Protein 1FIT (pdb70)

Foldseek 3Di:
DADFFPDDDDVLQWQDDDPFKTKGQDQQAPAVLWIKIFTSDFAQFPVPDDPVNVVVSVVVVVLSLVLSLVVVVAPDKDKDAGDVVSPDDRRGDMITIGRHHPPDVSGDDPVVSVVSVVSNVSVD

Sequence (124 aa):
SFRFGQHLIKPSVVFLKTELSFALVNRKPVVPGHVLVCPLRPVERFHDLRPDEVADLFQTTQRVGTVVEKHFHGTSLTFSQDGPEAGQTVKHVHVHVLPRKAGDASWRSEEEAAEAAALRVYFQ

Solvent-accessible surface area: 6907 Å² total

Nearest PDB structures (foldseek):
  1fit-assembly1_A  TM=1.008E+00  e=1.910E-25  Homo sapiens
  2fhi-assembly1_A-2  TM=9.904E-01  e=5.284E-23  Homo sapiens
  3fit-assembly1_A-2  TM=9.903E-01  e=5.284E-23  Homo sapiens
  7p8p-assembly2_B  TM=9.846E-01  e=5.284E-23  Homo sapiens
  6fit-assembly1_A-2  TM=9.838E-01  e=6.022E-23  Homo sapiens

Radius of gyration: 13.73 Å; Cα contacts (8 Å, |Δi|>4): 231; chains: 1; bounding box: 34×36×33 Å

Organism: Homo sapiens (NCBI:txid9606)

InterPro domains:
  IPR011146 HIT-like domain [PF01230] (11-104)
  IPR011146 HIT-like domain [PS51084] (2-109)
  IPR019808 Histidine triad, conserved site [PS00892] (83-101)
  IPR036265 HIT-like superfamily [G3DSA:3.30.428.10] (1-147)
  IPR036265 HIT-like superfamily [SSF54197] (3-146)
  IPR039383 FHIT family [cd01275] (5-124)
  IPR052677 Dinucleoside polyphosphate hydrolase [PTHR46981] (1-147)

CATH classification: 3.30.428.10

Secondary structure (DSSP, 8-state):
-EEETTEEE-GGGEEEE-SSEEEEE-SS-SSTT-EEEEESS--SSGGGS-HHHHHHHHHHHHHHHHHHHHHTT-SEEEE---SGGGT--SSS--EEEEEE-TT------S---HHHHHHHHTT-

B-factor: mean 27.48, std 10.24, range [10.2, 67.41]

Structure (mmCIF, N/CA/C/O backbone):
data_1FIT
#
_entry.id   1FIT
#
_cell.length_a   50.600
_cell.length_b   50.600
_cell.length_c   268.000
_cell.angle_alpha   90.00
_cell.angle_beta   90.00
_cell.angle_gamma   120.00
#
_symmetry.space_group_name_H-M   'P 61 2 2'
#
loop_
_entity.id
_entity.type
_entity.pdbx_description
1 polymer 'FRAGILE HISTIDINE PROTEIN'
2 non-polymer beta-D-fructofuranose
3 non-polymer 'SULFATE ION'
4 water water
#
loop_
_atom_site.group_PDB
_atom_site.id
_atom_site.type_symbol
_atom_site.label_atom_id
_atom_site.label_alt_id
_atom_site.label_comp_id
_atom_site.label_asym_id
_atom_site.label_entity_id
_atom_site.label_seq_id
_atom_site.pdbx_PDB_ins_code
_atom_site.Cartn_x
_atom_site.Cartn_y
_atom_site.Cartn_z
_atom_site.occupancy
_atom_site.B_iso_or_equiv
_atom_site.auth_seq_id
_atom_site.auth_comp_id
_atom_site.auth_asym_id
_atom_site.auth_atom_id
_atom_site.pdbx_PDB_model_num
ATOM 1 N N . SER A 1 2 ? 13.937 35.388 28.715 1.00 47.33 2 SER A N 1
ATOM 2 C CA . SER A 1 2 ? 15.009 36.013 27.886 1.00 46.75 2 SER A CA 1
ATOM 3 C C . SER A 1 2 ? 15.846 34.951 27.161 1.00 44.90 2 SER A C 1
ATOM 4 O O . SER A 1 2 ? 17.025 35.188 26.800 1.00 45.78 2 SER A O 1
ATOM 7 N N . PHE A 1 3 ? 15.223 33.785 26.967 1.00 41.90 3 PHE A N 1
ATOM 8 C CA . PHE A 1 3 ? 15.843 32.653 26.292 1.00 38.13 3 PHE A CA 1
ATOM 9 C C . PHE A 1 3 ? 14.836 32.282 25.214 1.00 36.78 3 PHE A C 1
ATOM 10 O O . PHE A 1 3 ? 13.643 32.253 25.486 1.00 36.57 3 PHE A O 1
ATOM 18 N N . ARG A 1 4 ? 15.279 32.072 23.983 1.00 35.76 4 ARG A N 1
ATOM 19 C CA . ARG A 1 4 ? 14.329 31.698 22.936 1.00 34.58 4 ARG A CA 1
ATOM 20 C C . ARG A 1 4 ? 14.195 30.201 22.916 1.00 33.16 4 ARG A C 1
ATOM 21 O O . ARG A 1 4 ? 15.178 29.493 23.094 1.00 33.65 4 ARG A O 1
ATOM 29 N N . PHE A 1 5 ? 13.022 29.727 22.546 1.00 31.63 5 PHE A N 1
ATOM 30 C CA . PHE A 1 5 ? 12.785 28.317 22.408 1.00 30.73 5 PHE A CA 1
ATOM 31 C C . PHE A 1 5 ? 11.752 28.275 21.313 1.00 30.07 5 PHE A C 1
ATOM 32 O O . PHE A 1 5 ? 10.555 28.228 21.558 1.00 29.29 5 PHE A O 1
ATOM 40 N N . GLY A 1 6 ? 12.244 28.284 20.081 1.00 30.64 6 GLY A N 1
ATOM 41 C CA . GLY A 1 6 ? 11.356 28.322 18.939 1.00 31.29 6 GLY A CA 1
ATOM 42 C C . GLY A 1 6 ? 10.817 29.753 18.897 1.00 31.78 6 GLY A C 1
ATOM 43 O O . GLY A 1 6 ? 11.592 30.728 18.972 1.00 31.10 6 GLY A O 1
ATOM 44 N N . GLN A 1 7 ? 9.497 29.897 18.849 1.00 32.26 7 GLN A N 1
ATOM 45 C CA . GLN A 1 7 ? 8.944 31.254 18.841 1.00 33.94 7 GLN A CA 1
ATOM 46 C C . GLN A 1 7 ? 8.445 31.745 20.212 1.00 34.23 7 GLN A C 1
ATOM 47 O O . GLN A 1 7 ? 7.586 32.636 20.276 1.00 34.84 7 GLN A O 1
ATOM 53 N N . HIS A 1 8 ? 8.870 31.100 21.298 1.00 33.85 8 HIS A N 1
ATOM 54 C CA . HIS A 1 8 ? 8.472 31.600 22.604 1.00 34.07 8 HIS A CA 1
ATOM 55 C C . HIS A 1 8 ? 9.631 31.994 23.445 1.00 32.38 8 HIS A C 1
ATOM 56 O O . HIS A 1 8 ? 10.748 31.569 23.205 1.00 31.94 8 HIS A O 1
ATOM 63 N N . LEU A 1 9 ? 9.370 32.945 24.325 1.00 30.80 9 LEU A N 1
ATOM 64 C CA . LEU A 1 9 ? 10.355 33.413 25.251 1.00 29.79 9 LEU A CA 1
ATOM 65 C C . LEU A 1 9 ? 10.139 32.595 26.510 1.00 27.87 9 LEU A C 1
ATOM 66 O O . LEU A 1 9 ? 9.016 32.259 26.857 1.00 26.66 9 LEU A O 1
ATOM 71 N N . ILE A 1 10 ? 11.243 32.167 27.096 1.00 27.32 10 ILE A N 1
ATOM 72 C CA . ILE A 1 10 ? 11.235 31.359 28.307 1.00 25.94 10 ILE A CA 1
ATOM 73 C C . ILE A 1 10 ? 11.713 32.273 29.435 1.00 25.33 10 ILE A C 1
ATOM 74 O O . ILE A 1 10 ? 12.743 32.958 29.317 1.00 24.87 10 ILE A O 1
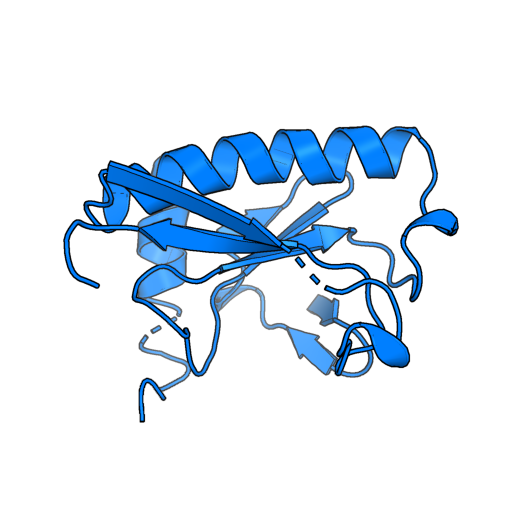ATOM 79 N N . LYS A 1 11 ? 10.941 32.336 30.512 1.00 25.11 11 LYS A N 1
ATOM 80 C CA . LYS A 1 11 ? 11.346 33.179 31.619 1.00 24.85 11 LYS A CA 1
ATOM 81 C C . LYS A 1 11 ? 12.489 32.497 32.332 1.00 23.83 11 LYS A C 1
ATOM 82 O O . LYS A 1 11 ? 12.490 31.276 32.493 1.00 23.46 11 LYS A O 1
ATOM 88 N N . PRO A 1 12 ? 13.477 33.283 32.761 1.00 23.34 12 PRO A N 1
ATOM 89 C CA . PRO A 1 12 ? 14.693 32.878 33.473 1.00 23.34 12 PRO A CA 1
ATOM 90 C C . PRO A 1 12 ? 14.358 32.039 34.679 1.00 23.24 12 PRO A C 1
ATOM 91 O O . PRO A 1 12 ? 15.109 31.148 35.046 1.00 22.97 12 PRO A O 1
ATOM 95 N N . SER A 1 13 ? 13.177 32.292 35.242 1.00 23.53 13 SER A N 1
ATOM 96 C CA . SER A 1 13 ? 12.712 31.594 36.445 1.00 23.55 13 SER A CA 1
ATOM 97 C C . SER A 1 13 ? 12.585 30.079 36.242 1.00 22.67 13 SER A C 1
ATOM 98 O O . SER A 1 13 ? 12.611 29.301 37.205 1.00 22.54 13 SER A O 1
ATOM 101 N N . VAL A 1 14 ? 12.382 29.674 34.995 1.00 21.81 14 VAL A N 1
ATOM 102 C CA . VAL A 1 14 ? 12.246 28.271 34.725 1.00 21.69 14 VAL A CA 1
ATOM 103 C C . VAL A 1 14 ? 13.523 27.655 34.087 1.00 21.19 14 VAL A C 1
ATOM 104 O O . VAL A 1 14 ? 13.572 26.448 33.814 1.00 20.46 14 VAL A O 1
ATOM 108 N N . VAL A 1 15 ? 14.565 28.477 33.928 1.00 20.90 15 VAL A N 1
ATOM 109 C CA . VAL A 1 15 ? 15.852 28.043 33.399 1.00 20.73 15 VAL A CA 1
ATOM 110 C C . VAL A 1 15 ? 16.751 27.819 34.614 1.00 21.37 15 VAL A C 1
ATOM 111 O O . VAL A 1 15 ? 16.937 28.739 35.429 1.00 22.00 15 VAL A O 1
ATOM 115 N N . PHE A 1 16 ? 17.314 26.611 34.742 1.00 20.49 16 PHE A N 1
ATOM 116 C CA . PHE A 1 16 ? 18.184 26.274 35.881 1.00 18.91 16 PHE A CA 1
ATOM 117 C C . PHE A 1 16 ? 19.681 26.158 35.582 1.00 18.45 16 PHE A C 1
ATOM 118 O O . PHE A 1 16 ? 20.456 25.925 36.504 1.00 17.43 16 PHE A O 1
ATOM 126 N N . LEU A 1 17 ? 20.071 26.254 34.294 1.00 18.30 17 LEU A N 1
ATOM 127 C CA . LEU A 1 17 ? 21.479 26.177 33.848 1.00 17.72 17 LEU A CA 1
ATOM 128 C C . LEU A 1 17 ? 21.630 26.917 32.548 1.00 18.46 17 LEU A C 1
ATOM 129 O O . LEU A 1 17 ? 20.811 26.774 31.642 1.00 17.85 17 LEU A O 1
ATOM 134 N N . LYS A 1 18 ? 22.688 27.702 32.467 1.00 19.81 18 LYS A N 1
ATOM 135 C CA . LYS A 1 18 ? 23.018 28.449 31.267 1.00 22.51 18 LYS A CA 1
ATOM 136 C C . LYS A 1 18 ? 24.529 28.373 31.087 1.00 22.36 18 LYS A C 1
ATOM 137 O O . LYS A 1 18 ? 25.265 28.629 32.028 1.00 23.08 18 LYS A O 1
ATOM 143 N N . THR A 1 19 ? 25.000 28.009 29.901 1.00 22.08 19 THR A N 1
ATOM 144 C CA . THR A 1 19 ? 26.427 27.927 29.665 1.00 22.57 19 THR A CA 1
ATOM 145 C C . THR A 1 19 ? 26.734 28.971 28.598 1.00 24.54 19 THR A C 1
ATOM 146 O O . THR A 1 19 ? 25.866 29.769 28.247 1.00 23.94 19 THR A O 1
ATOM 150 N N . GLU A 1 20 ? 27.944 28.942 28.040 1.00 26.58 20 GLU A N 1
ATOM 151 C CA . GLU A 1 20 ? 28.286 29.911 27.006 1.00 28.08 20 GLU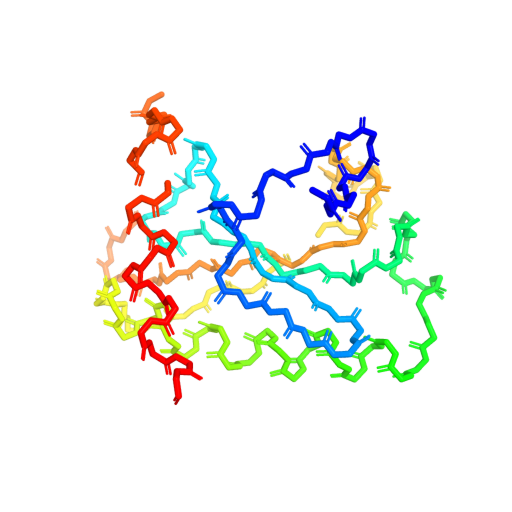 A CA 1
ATOM 152 C C . GLU A 1 20 ? 27.511 29.668 25.734 1.00 26.52 20 GLU A C 1
ATOM 153 O O . GLU A 1 20 ? 27.260 30.613 24.987 1.00 26.34 20 GLU A O 1
ATOM 159 N N . LEU A 1 21 ? 27.028 28.431 25.546 1.00 25.84 21 LEU A N 1
ATOM 160 C CA . LEU A 1 21 ? 26.304 28.081 24.319 1.00 24.35 21 LEU A CA 1
ATOM 161 C C . LEU A 1 21 ? 24.990 27.375 24.477 1.00 23.61 21 LEU A C 1
ATOM 162 O O . LEU A 1 21 ? 24.239 27.277 23.494 1.00 23.59 21 LEU A O 1
ATOM 167 N N . SER A 1 22 ? 24.669 26.927 25.698 1.00 22.51 22 SER A N 1
ATOM 168 C CA . SER A 1 22 ? 23.420 26.188 25.930 1.00 21.48 22 SER A CA 1
ATOM 169 C C . SER A 1 22 ? 22.709 26.622 27.209 1.00 20.26 22 SER A C 1
ATOM 170 O O . SER A 1 22 ? 23.250 27.402 27.982 1.00 20.25 22 SER A O 1
ATOM 173 N N . PHE A 1 23 ? 21.495 26.107 27.397 1.00 19.95 23 PHE A N 1
ATOM 174 C CA . PHE A 1 23 ? 20.694 26.349 28.597 1.00 19.23 23 PHE A CA 1
ATOM 175 C C . PHE A 1 23 ? 19.761 25.169 28.776 1.00 18.69 23 PHE A C 1
ATOM 176 O O . PHE A 1 23 ? 19.455 24.454 27.815 1.00 17.18 23 PHE A O 1
ATOM 184 N N . ALA A 1 24 ? 19.344 24.962 30.027 1.00 18.81 24 ALA A N 1
ATOM 185 C CA . ALA A 1 24 ? 18.433 23.880 30.419 1.00 17.71 24 ALA A CA 1
ATOM 186 C C . ALA A 1 24 ? 17.222 24.481 31.146 1.00 17.72 24 ALA A C 1
ATOM 187 O O . ALA A 1 24 ? 17.356 25.433 31.935 1.00 17.38 24 ALA A O 1
ATOM 189 N N . LEU A 1 25 ? 16.053 23.901 30.913 1.00 17.39 25 LEU A N 1
ATOM 190 C CA . LEU A 1 25 ? 14.797 24.384 31.506 1.00 17.79 25 LEU A CA 1
ATOM 191 C C . LEU A 1 25 ? 13.908 23.283 31.928 1.00 16.99 25 LEU A C 1
ATOM 192 O O . LEU A 1 25 ? 13.978 22.176 31.412 1.00 17.68 25 LEU A O 1
ATOM 197 N N . VAL A 1 26 ? 12.974 23.621 32.792 1.00 17.38 26 VAL A N 1
ATOM 198 C CA . VAL A 1 26 ? 11.994 22.650 33.256 1.00 17.73 26 VAL A CA 1
ATOM 199 C C . VAL A 1 26 ? 10.748 22.720 32.329 1.00 17.53 26 VAL A C 1
ATOM 200 O O . VAL A 1 26 ? 10.525 23.715 31.676 1.00 18.52 26 VAL A O 1
ATOM 204 N N . ASN A 1 27 ? 9.935 21.682 32.314 1.00 18.56 27 ASN A N 1
ATOM 205 C CA . ASN A 1 27 ? 8.719 21.593 31.479 1.00 20.98 27 ASN A CA 1
ATOM 206 C C . ASN A 1 27 ? 7.396 21.906 32.207 1.00 22.31 27 ASN A C 1
ATOM 207 O O . ASN A 1 27 ? 7.250 21.627 33.392 1.00 21.04 27 ASN A O 1
ATOM 212 N N . ARG A 1 28 ? 6.406 22.391 31.451 1.00 23.85 28 ARG A N 1
ATOM 213 C CA . ARG A 1 28 ? 5.071 22.688 31.978 1.00 25.82 28 ARG A CA 1
ATOM 214 C C . ARG A 1 28 ? 4.386 21.372 32.324 1.00 27.56 28 ARG A C 1
ATOM 215 O O . ARG A 1 28 ? 3.661 21.258 33.342 1.00 28.84 28 ARG A O 1
ATOM 223 N N . LYS A 1 29 ? 4.555 20.399 31.432 1.00 28.20 29 LYS A N 1
ATOM 224 C CA . LYS A 1 29 ? 3.982 19.084 31.647 1.00 29.47 29 LYS A CA 1
ATOM 225 C C . LYS A 1 29 ? 5.089 18.035 31.488 1.00 29.39 29 LYS A C 1
ATOM 226 O O . LYS A 1 29 ? 5.232 17.378 30.431 1.00 29.63 29 LYS A O 1
ATOM 232 N N . PRO A 1 30 ? 5.916 17.869 32.521 1.00 28.50 30 PRO A N 1
ATOM 233 C CA . PRO A 1 30 ? 6.968 16.859 32.353 1.00 27.41 30 PRO A CA 1
ATOM 234 C C . PRO 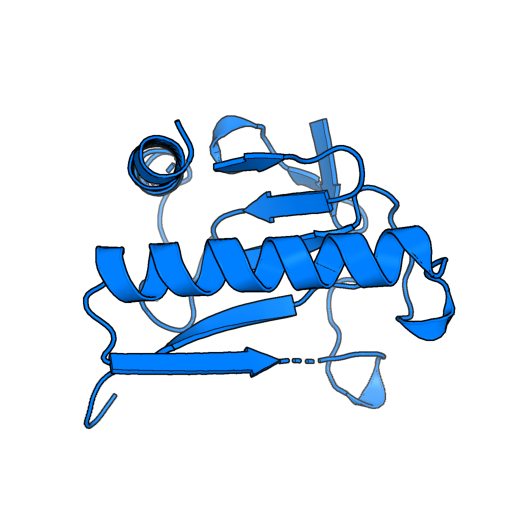A 1 30 ? 6.361 15.475 32.155 1.00 26.75 30 PRO A C 1
ATOM 235 O O . PRO A 1 30 ? 5.407 15.119 32.817 1.00 27.40 30 PRO A O 1
ATOM 239 N N . VAL A 1 31 ? 6.869 14.722 31.202 1.00 25.95 31 VAL A N 1
ATOM 240 C CA . VAL A 1 31 ? 6.387 13.375 30.938 1.00 25.81 31 VAL A CA 1
ATOM 241 C C . VAL A 1 31 ? 6.621 12.438 32.145 1.00 26.41 31 VAL A C 1
ATOM 242 O O . VAL A 1 31 ? 5.837 11.508 32.402 1.00 26.83 31 VAL A O 1
ATOM 246 N N . VAL A 1 32 ? 7.730 12.649 32.843 1.00 25.61 32 VAL A N 1
ATOM 247 C CA . VAL A 1 32 ? 8.060 11.921 34.061 1.00 25.05 32 VAL A CA 1
ATOM 248 C C . VAL A 1 32 ? 8.601 13.030 34.958 1.00 25.03 32 VAL A C 1
ATOM 249 O O . VAL A 1 32 ? 8.954 14.127 34.490 1.00 24.96 32 VAL A O 1
ATOM 253 N N . PRO A 1 33 ? 8.640 12.785 36.270 1.00 25.01 33 PRO A N 1
ATOM 254 C CA . PRO A 1 33 ? 9.160 13.825 37.160 1.00 23.24 33 PRO A CA 1
ATOM 255 C C . PRO A 1 33 ? 10.588 13.998 36.819 1.00 21.07 33 PRO A C 1
ATOM 256 O O . PRO A 1 33 ? 11.317 13.036 36.674 1.00 20.97 33 PRO A O 1
ATOM 260 N N . GLY A 1 34 ? 10.972 15.224 36.601 1.00 20.31 34 GL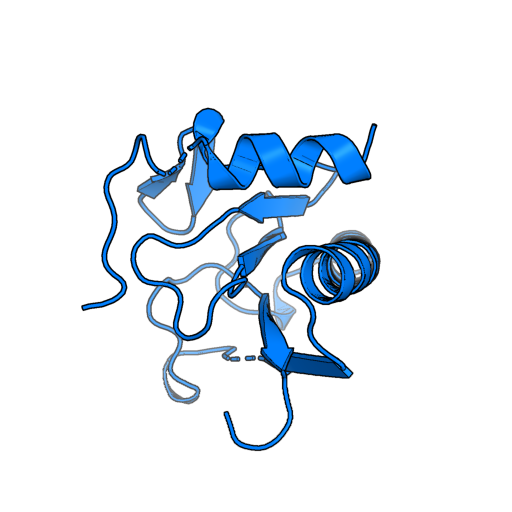Y A N 1
ATOM 261 C CA . GLY A 1 34 ? 12.360 15.433 36.296 1.00 20.79 34 GLY A CA 1
ATOM 262 C C . GLY A 1 34 ? 12.610 15.531 34.820 1.00 20.52 34 GLY A C 1
ATOM 263 O O . GLY A 1 34 ? 13.756 15.754 34.426 1.00 20.73 34 GLY A O 1
ATOM 264 N N . HIS A 1 35 ? 11.572 15.324 34.013 1.00 19.57 35 HIS A N 1
ATOM 265 C CA . HIS A 1 35 ? 11.703 15.492 32.572 1.00 18.16 35 HIS A CA 1
ATOM 266 C C . HIS A 1 35 ? 12.074 16.990 32.277 1.00 17.43 35 HIS A C 1
ATOM 267 O O . HIS A 1 35 ? 11.254 17.889 32.488 1.00 16.38 35 HIS A O 1
ATOM 274 N N . VAL A 1 36 ? 13.310 17.234 31.824 1.00 15.97 36 VAL A N 1
ATOM 275 C CA . VAL A 1 36 ? 13.800 18.565 31.510 1.00 16.03 36 VAL A CA 1
ATOM 276 C C . VAL A 1 36 ? 14.316 18.628 30.061 1.00 16.63 36 VAL A C 1
ATOM 277 O O . VAL A 1 36 ? 14.429 17.585 29.393 1.00 17.69 36 VAL A O 1
ATOM 281 N N . LEU A 1 37 ? 14.607 19.844 29.578 1.00 17.10 37 LEU A N 1
ATOM 282 C CA . LEU A 1 37 ? 15.107 20.061 28.221 1.00 16.85 37 LEU A CA 1
ATOM 283 C C . LEU A 1 37 ? 16.447 20.781 28.213 1.00 16.94 37 LEU A C 1
ATOM 284 O O . LEU A 1 37 ? 16.678 21.680 29.032 1.00 16.30 37 LEU A O 1
ATOM 289 N N . VAL A 1 38 ? 17.342 20.361 27.316 1.00 16.86 38 VAL A N 1
ATOM 290 C CA . VAL A 1 38 ? 18.658 21.014 27.159 1.00 16.49 38 VAL A CA 1
ATOM 291 C C . VAL A 1 38 ? 18.708 21.484 25.694 1.00 16.95 38 VAL A C 1
ATOM 292 O O . VAL A 1 38 ? 18.479 20.715 24.765 1.00 16.03 38 VAL A O 1
ATOM 296 N N . CYS A 1 39 ? 18.923 22.780 25.524 1.00 17.63 39 CYS A N 1
ATOM 297 C CA . CYS A 1 39 ? 18.900 23.425 24.215 1.00 18.65 39 CYS A CA 1
ATOM 298 C C . CYS A 1 39 ? 20.060 24.344 23.941 1.00 18.81 39 CYS A C 1
ATOM 299 O O . CYS A 1 39 ? 20.695 24.874 24.868 1.00 19.08 39 CYS A O 1
ATOM 302 N N . PRO A 1 40 ? 20.400 24.512 22.652 1.00 19.15 40 PRO A N 1
ATOM 303 C CA . PRO A 1 40 ? 21.498 25.429 22.377 1.00 19.65 40 PRO A CA 1
ATOM 304 C C . PRO A 1 40 ? 20.833 26.806 22.577 1.00 19.76 40 PRO A C 1
ATOM 305 O O . PRO A 1 40 ? 19.593 26.911 22.508 1.00 18.91 40 PRO A O 1
ATOM 309 N N . LEU A 1 41 ? 21.621 27.829 22.876 1.00 20.26 41 LEU A N 1
ATOM 310 C CA . LEU A 1 41 ? 21.069 29.175 23.030 1.00 21.24 41 LEU A CA 1
ATOM 311 C C . LEU A 1 41 ? 20.591 29.688 21.669 1.00 22.72 41 LEU A C 1
ATOM 312 O O . LEU A 1 41 ? 19.577 30.381 21.601 1.00 23.21 41 LEU A O 1
ATOM 317 N N . ARG A 1 42 ? 21.303 29.316 20.596 1.00 23.67 42 ARG A N 1
ATOM 318 C CA . ARG A 1 42 ? 20.961 29.720 19.226 1.00 24.83 42 ARG A CA 1
ATOM 319 C C . ARG A 1 42 ? 19.848 28.837 18.751 1.00 26.36 42 ARG A C 1
ATOM 320 O O . ARG A 1 42 ? 19.947 27.611 18.746 1.00 25.86 42 ARG A O 1
ATOM 328 N N . PRO A 1 43 ? 18.752 29.454 18.347 1.00 27.63 43 PRO A N 1
ATOM 329 C CA . PRO A 1 43 ? 17.585 28.731 17.883 1.00 29.18 43 PRO A CA 1
ATOM 330 C C . PRO A 1 43 ? 17.677 28.198 16.453 1.00 30.59 43 PRO A C 1
ATOM 331 O O . PRO A 1 43 ? 17.349 28.899 15.509 1.00 31.93 43 PRO A O 1
ATOM 335 N N . VAL A 1 44 ? 18.224 26.990 16.297 1.00 31.33 44 VAL A N 1
ATOM 336 C CA . VAL A 1 44 ? 18.321 26.345 14.981 1.00 29.76 44 VAL A CA 1
ATOM 337 C C . VAL A 1 44 ? 17.283 25.243 15.025 1.00 29.09 44 VAL A C 1
ATOM 338 O O . VAL A 1 44 ? 16.928 24.757 16.091 1.00 28.69 44 VAL A O 1
ATOM 342 N N . GLU A 1 45 ? 16.747 24.897 13.870 1.00 28.77 45 GLU A N 1
ATOM 343 C CA . GLU A 1 45 ? 15.729 23.868 13.782 1.00 29.28 45 GLU A CA 1
ATOM 344 C C . GLU A 1 45 ? 16.222 22.399 13.696 1.00 28.08 45 GLU A C 1
ATOM 345 O O . GLU A 1 45 ? 15.621 21.505 14.304 1.00 29.12 45 GLU A O 1
ATOM 351 N N . ARG A 1 46 ? 17.284 22.153 12.938 1.00 25.68 46 ARG A N 1
ATOM 352 C CA . ARG A 1 46 ? 17.793 20.812 12.786 1.00 23.18 46 ARG A CA 1
ATOM 353 C C . ARG A 1 46 ? 19.175 20.661 13.388 1.00 22.25 46 ARG A C 1
ATOM 354 O O . ARG A 1 46 ? 19.994 21.566 13.321 1.00 21.70 46 ARG A O 1
ATOM 362 N N . PHE A 1 47 ? 19.433 19.479 13.955 1.00 21.54 47 PHE A N 1
ATOM 363 C CA . PHE A 1 47 ? 20.692 19.167 14.604 1.00 20.23 47 PHE A CA 1
ATOM 364 C C . PHE A 1 47 ? 21.907 19.415 13.709 1.00 20.85 47 PHE A C 1
ATOM 365 O O . PHE A 1 47 ? 22.934 19.891 14.196 1.00 20.02 47 PHE A O 1
ATOM 373 N N . HIS A 1 48 ? 21.798 19.147 12.402 1.00 21.26 48 HIS A N 1
ATOM 374 C CA . HIS A 1 48 ? 22.928 19.382 11.500 1.00 22.99 48 HIS A CA 1
ATOM 375 C C . HIS A 1 48 ? 23.305 20.856 11.368 1.00 23.10 48 HIS A C 1
ATOM 376 O O . HIS A 1 48 ? 24.407 21.154 10.922 1.00 22.51 48 HIS A O 1
ATOM 383 N N . ASP A 1 49 ? 22.399 21.754 11.789 1.00 24.61 49 ASP A N 1
ATOM 384 C CA . ASP A 1 49 ? 22.604 23.226 11.759 1.00 25.93 49 ASP A CA 1
ATOM 385 C C . ASP A 1 49 ? 23.591 23.727 12.816 1.00 25.64 49 ASP A C 1
ATOM 386 O O . ASP A 1 49 ? 24.205 24.793 12.666 1.00 25.91 49 ASP A O 1
ATOM 391 N N . LEU A 1 50 ? 23.759 22.954 13.888 1.00 25.25 50 LEU A N 1
ATOM 392 C CA . LEU A 1 50 ? 24.659 23.336 14.961 1.00 23.81 50 LEU A CA 1
ATOM 393 C C . LEU A 1 50 ? 26.104 23.218 14.596 1.00 24.34 50 LEU A C 1
ATOM 394 O O . LEU A 1 50 ? 26.518 22.284 13.906 1.00 25.11 50 LEU A O 1
ATOM 399 N N . ARG A 1 51 ? 26.879 24.174 15.071 1.00 23.65 51 ARG A N 1
ATOM 400 C CA . ARG A 1 51 ? 28.301 24.151 14.865 1.00 23.57 51 ARG A CA 1
ATOM 401 C C . ARG A 1 51 ? 28.865 23.098 15.832 1.00 24.09 51 ARG A C 1
ATOM 402 O O . ARG A 1 51 ? 28.196 22.649 16.752 1.00 24.22 51 ARG A O 1
ATOM 410 N N . PRO A 1 52 ? 30.066 22.617 15.566 1.00 24.49 52 PRO A N 1
ATOM 411 C CA . PRO A 1 52 ? 30.754 21.623 16.374 1.00 25.05 52 PRO A CA 1
ATOM 412 C C . PRO A 1 52 ? 30.891 22.063 17.835 1.00 24.74 52 PRO A C 1
ATOM 413 O O . PRO A 1 52 ? 30.772 21.239 18.742 1.00 24.44 52 PRO A O 1
ATOM 417 N N . ASP A 1 53 ? 31.254 23.324 18.054 1.00 24.59 53 ASP A N 1
ATOM 418 C CA . ASP A 1 53 ? 31.368 23.832 19.421 1.00 25.19 53 ASP A CA 1
ATOM 419 C C . ASP A 1 53 ? 29.984 23.776 20.128 1.00 23.76 53 ASP A C 1
ATOM 420 O O . ASP A 1 53 ? 29.900 23.381 21.296 1.00 23.95 53 ASP A O 1
ATOM 425 N N . GLU A 1 54 ? 28.916 24.113 19.403 1.00 21.89 54 GLU A N 1
ATOM 426 C CA . GLU A 1 54 ? 27.589 24.046 19.964 1.00 20.87 54 GLU A CA 1
ATOM 427 C C . GLU A 1 54 ? 27.202 22.578 20.204 1.00 21.16 54 GLU A C 1
ATOM 428 O O . GLU A 1 54 ? 26.478 22.286 21.163 1.00 20.63 54 GLU A O 1
ATOM 434 N N . VAL A 1 55 ? 27.676 21.652 19.353 1.00 20.02 55 VAL A N 1
ATOM 435 C CA . VAL A 1 55 ? 27.356 20.233 19.550 1.00 18.98 55 VAL A CA 1
ATOM 436 C C . VAL A 1 55 ? 28.014 19.730 20.851 1.00 19.03 55 VAL A C 1
ATOM 437 O O . VAL A 1 55 ? 27.368 19.048 21.682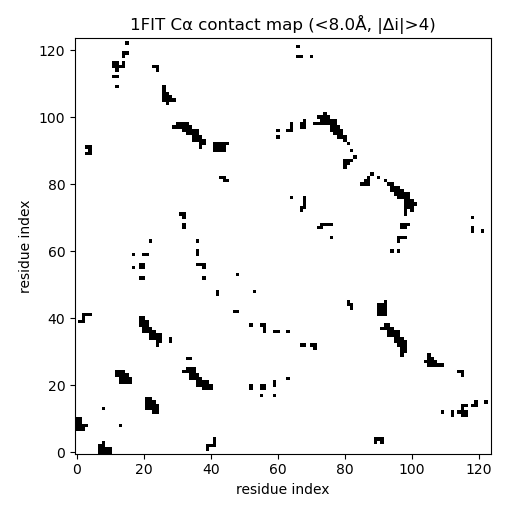 1.00 17.88 55 VAL A O 1
ATOM 441 N N . ALA A 1 56 ? 29.281 20.077 21.029 1.00 19.00 56 ALA A N 1
ATOM 442 C CA . ALA A 1 56 ? 30.035 19.670 22.204 1.00 18.95 56 ALA A CA 1
ATOM 443 C C . ALA A 1 56 ? 29.393 20.257 23.458 1.00 18.96 56 ALA A C 1
ATOM 444 O O . ALA A 1 56 ? 29.139 19.535 24.425 1.00 19.76 56 ALA A O 1
ATOM 446 N N . ASP A 1 57 ? 29.064 21.547 23.404 1.00 18.95 57 ASP A N 1
ATOM 447 C CA . ASP A 1 57 ? 28.468 22.221 24.547 1.00 18.82 57 ASP A CA 1
ATOM 448 C C . ASP A 1 57 ? 27.086 21.650 24.901 1.00 18.39 57 ASP A C 1
ATOM 449 O O . ASP A 1 57 ? 26.803 21.348 26.080 1.00 18.20 57 ASP A O 1
ATOM 454 N N . LEU A 1 58 ? 26.241 21.463 23.895 1.00 16.58 58 LEU A N 1
ATOM 455 C CA . LEU A 1 58 ? 24.918 20.907 24.113 1.00 16.38 58 LEU A CA 1
ATOM 456 C C . LEU A 1 58 ? 24.954 19.603 24.872 1.00 16.25 58 LEU A C 1
ATOM 457 O O . LEU A 1 58 ? 24.206 19.388 25.833 1.00 16.10 58 LEU A O 1
ATOM 462 N N . PHE A 1 59 ? 25.831 18.716 24.430 1.00 15.89 59 PHE A N 1
ATOM 463 C CA . PHE A 1 59 ? 25.901 17.424 25.043 1.00 15.30 59 PHE A CA 1
ATOM 464 C C . PHE A 1 59 ? 26.722 17.335 26.322 1.00 15.86 59 PHE A C 1
ATOM 465 O O . PHE A 1 59 ? 26.397 16.538 27.205 1.00 15.52 59 PHE A O 1
ATOM 473 N N . GLN A 1 60 ? 27.727 18.189 26.490 1.00 16.25 60 GLN A N 1
ATOM 474 C CA . GLN A 1 60 ? 28.438 18.176 27.770 1.00 17.43 60 GLN A CA 1
ATOM 475 C C . GLN A 1 60 ? 27.480 18.721 28.864 1.00 17.51 60 GLN A C 1
ATOM 476 O O . GLN A 1 60 ? 27.465 18.240 29.990 1.00 16.57 60 GLN A O 1
ATOM 482 N N . THR A 1 61 ? 26.647 19.683 28.470 1.00 16.99 61 THR A N 1
ATOM 483 C CA . THR A 1 61 ? 25.660 20.275 29.356 1.00 17.43 61 THR A CA 1
ATOM 484 C C . THR A 1 61 ? 24.612 19.238 29.665 1.00 16.51 61 THR A C 1
ATOM 485 O O . THR A 1 61 ? 24.194 19.102 30.804 1.00 16.28 61 THR A O 1
ATOM 489 N N . THR A 1 62 ? 24.194 18.495 28.638 1.00 16.83 62 THR A N 1
ATOM 490 C CA . THR A 1 62 ? 23.185 17.440 28.779 1.00 16.20 62 THR A CA 1
ATOM 491 C C . THR A 1 62 ? 23.679 16.374 29.752 1.00 16.48 62 THR A C 1
ATOM 492 O O . THR A 1 62 ? 22.899 15.827 30.531 1.00 16.24 62 THR A O 1
ATOM 496 N N . GLN A 1 63 ? 24.976 16.086 29.699 1.00 16.74 63 GLN A N 1
ATOM 497 C CA . GLN A 1 63 ? 25.578 15.095 30.578 1.00 16.80 63 GLN A CA 1
ATOM 498 C C . GLN A 1 63 ? 25.466 15.534 32.044 1.00 17.05 63 GLN A C 1
ATOM 499 O O . GLN A 1 63 ? 25.048 14.740 32.867 1.00 17.20 63 GLN A O 1
ATOM 505 N N . ARG A 1 64 ? 25.853 16.776 32.343 1.00 17.22 64 ARG A N 1
ATOM 506 C CA . ARG A 1 64 ? 25.761 17.378 33.697 1.00 18.35 64 ARG A CA 1
ATOM 507 C C . ARG A 1 64 ? 24.336 17.448 34.230 1.00 17.84 64 ARG A C 1
ATOM 508 O O . ARG A 1 64 ? 24.092 17.184 35.412 1.00 18.41 64 ARG A O 1
ATOM 516 N N . VAL A 1 65 ? 23.414 17.855 33.361 1.00 17.13 65 VAL A N 1
ATOM 517 C CA . VAL A 1 65 ? 21.997 17.952 33.702 1.00 16.67 65 VAL A CA 1
ATOM 518 C C . VAL A 1 65 ? 21.411 16.562 34.025 1.00 16.89 65 VAL A C 1
ATOM 519 O O . VAL A 1 65 ? 20.705 16.411 35.037 1.00 16.32 65 VAL A O 1
ATOM 523 N N . GLY A 1 66 ? 21.726 15.550 33.191 1.00 16.57 66 GLY A N 1
ATOM 524 C CA . GLY A 1 66 ? 21.242 14.204 33.415 1.00 15.95 66 GLY A CA 1
ATOM 525 C C . GLY A 1 66 ? 21.676 13.710 34.800 1.00 17.45 66 GLY A C 1
ATOM 526 O O . GLY A 1 66 ? 20.888 13.145 35.571 1.00 17.54 66 GLY A O 1
ATOM 527 N N . THR A 1 67 ? 22.928 13.947 35.150 1.00 17.65 67 THR A N 1
ATOM 528 C CA . THR A 1 67 ? 23.438 13.513 36.441 1.00 19.68 67 THR A CA 1
ATOM 529 C C . THR A 1 67 ? 22.660 14.144 37.595 1.00 19.28 67 THR A C 1
ATOM 530 O O . THR A 1 67 ? 22.292 13.463 38.562 1.00 18.95 67 THR A O 1
ATOM 534 N N . VAL A 1 68 ? 22.430 15.445 37.471 1.00 19.63 68 VAL A N 1
ATOM 535 C CA . VAL A 1 68 ? 21.675 16.216 38.464 1.00 19.36 68 VAL A CA 1
ATOM 536 C C . VAL A 1 68 ? 20.235 15.751 38.566 1.00 19.47 68 VAL A C 1
ATOM 537 O O . VAL A 1 68 ? 19.804 15.356 39.641 1.00 20.40 68 VAL A O 1
ATOM 541 N N . VAL A 1 69 ? 19.485 15.731 37.468 1.00 19.34 69 VAL A N 1
ATOM 542 C CA . VAL A 1 69 ? 18.103 15.286 37.569 1.00 18.87 69 VAL A CA 1
ATOM 543 C C . VAL A 1 69 ? 17.920 13.819 38.031 1.00 19.51 69 VAL A C 1
ATOM 544 O O . VAL A 1 69 ? 16.980 13.505 38.763 1.00 17.82 69 VAL A O 1
ATOM 548 N N . GLU A 1 70 ? 18.844 12.939 37.655 1.00 19.84 70 GLU A N 1
ATOM 549 C CA . GLU A 1 70 ? 18.765 11.541 38.065 1.00 21.46 70 GLU A CA 1
ATOM 550 C C . GLU A 1 70 ? 18.874 11.486 39.592 1.00 22.02 70 GLU A C 1
ATOM 551 O O . GLU A 1 70 ? 18.147 10.767 40.251 1.00 22.42 70 GLU A O 1
ATOM 557 N N . LYS A 1 71 ? 19.805 12.251 40.126 1.00 22.16 71 LYS A N 1
ATOM 558 C CA . LYS A 1 71 ? 20.030 12.359 41.550 1.00 23.45 71 LYS A CA 1
ATOM 559 C C . LYS A 1 71 ? 18.788 12.979 42.253 1.00 23.64 71 LYS A C 1
ATOM 560 O O . LYS A 1 71 ? 18.108 12.333 43.059 1.00 23.67 71 LYS A O 1
ATOM 566 N N . HIS A 1 72 ? 18.443 14.206 41.874 1.00 23.65 72 HIS A N 1
ATOM 567 C CA . HIS A 1 72 ? 17.348 14.914 42.498 1.00 23.26 72 HIS A CA 1
ATOM 568 C C . HIS A 1 72 ? 16.002 14.188 42.495 1.00 23.67 72 HIS A C 1
ATOM 569 O O . HIS A 1 72 ? 15.343 14.121 43.531 1.00 24.42 72 HIS A O 1
ATOM 576 N N . PHE A 1 73 ? 15.616 13.598 41.369 1.00 23.05 73 PHE A N 1
ATOM 577 C CA . PHE A 1 73 ? 14.342 12.927 41.275 1.00 22.60 73 PHE A CA 1
ATOM 578 C C . PHE A 1 73 ? 14.420 11.434 41.583 1.00 23.32 73 PHE A C 1
ATOM 579 O O . PHE A 1 73 ? 13.491 10.686 41.327 1.00 23.55 73 PHE A O 1
ATOM 587 N N . HIS A 1 74 ? 15.532 10.995 42.140 1.00 23.85 74 HIS A N 1
ATOM 588 C CA . HIS A 1 74 ? 15.713 9.600 42.518 1.00 25.13 74 HIS A CA 1
ATOM 589 C C . HIS A 1 74 ? 15.558 8.546 41.416 1.00 25.76 74 HIS A C 1
ATOM 590 O O . HIS A 1 74 ? 14.935 7.484 41.619 1.00 25.63 74 HIS A O 1
ATOM 597 N N . GLY A 1 75 ? 16.122 8.857 40.242 1.00 25.18 75 GLY A N 1
ATOM 598 C CA . GLY A 1 75 ? 16.093 7.925 39.127 1.00 23.54 75 GLY A CA 1
ATOM 599 C C . GLY A 1 75 ? 17.285 6.992 39.275 1.00 22.85 75 GLY A C 1
ATOM 600 O O . GLY A 1 75 ? 18.175 7.220 40.085 1.00 22.24 75 GLY A O 1
ATOM 601 N N . THR A 1 76 ? 17.268 5.893 38.547 1.00 23.29 76 THR A N 1
ATOM 602 C CA . THR A 1 76 ? 18.360 4.918 38.563 1.00 23.69 76 THR A CA 1
ATOM 603 C C . THR A 1 76 ? 18.944 4.723 37.127 1.00 22.92 76 THR A C 1
ATOM 604 O O . THR A 1 76 ? 19.834 3.885 36.888 1.00 22.15 76 THR A O 1
ATOM 608 N N . SER A 1 77 ? 18.403 5.506 36.191 1.00 21.98 77 SER A N 1
ATOM 609 C CA . SER A 1 77 ? 18.831 5.500 34.804 1.00 21.12 77 SER A CA 1
ATOM 610 C C . SER A 1 77 ? 18.304 6.803 34.193 1.00 20.39 77 SER A C 1
ATOM 611 O O . SER A 1 77 ? 17.602 7.596 34.863 1.00 19.84 77 SER A O 1
ATOM 614 N N . LEU A 1 78 ? 18.561 6.965 32.895 1.00 19.41 78 LEU A N 1
ATOM 615 C CA . LEU A 1 78 ? 18.151 8.143 32.152 1.00 18.68 78 LEU A CA 1
ATOM 616 C C . LEU A 1 78 ? 17.876 7.842 30.686 1.00 19.22 78 LEU A C 1
ATOM 617 O O . LEU A 1 78 ? 18.587 7.071 30.053 1.00 19.83 78 LEU A O 1
ATOM 622 N N . THR A 1 79 ? 16.869 8.486 30.131 1.00 19.03 79 THR A N 1
ATOM 623 C CA . THR A 1 79 ? 16.574 8.339 28.737 1.00 18.51 79 THR A CA 1
ATOM 624 C C . THR A 1 79 ? 16.934 9.687 28.150 1.00 18.72 79 THR A C 1
ATOM 625 O O . THR A 1 79 ? 16.523 10.734 28.678 1.00 18.02 79 THR A O 1
ATOM 629 N N . PHE A 1 80 ? 17.726 9.681 27.088 1.00 18.91 80 PHE A N 1
ATOM 630 C CA . PHE A 1 80 ? 18.083 10.916 26.394 1.00 18.66 80 PHE A CA 1
ATOM 631 C C . PHE A 1 80 ? 17.506 10.796 24.979 1.00 19.87 80 PHE A C 1
ATOM 632 O O . PHE A 1 80 ? 17.743 9.784 24.319 1.00 21.45 80 PHE A O 1
ATOM 640 N N . SER A 1 81 ? 16.695 11.753 24.537 1.00 19.77 81 SER A N 1
ATOM 641 C CA . SER A 1 81 ? 16.125 11.689 23.171 1.00 21.00 81 SER A CA 1
ATOM 642 C C . SER A 1 81 ? 16.063 13.026 22.467 1.00 20.71 81 SER A C 1
ATOM 643 O O . SER A 1 81 ? 15.605 14.030 23.034 1.00 19.99 81 SER A O 1
ATOM 654 N N . GLN A 1 83 ? 14.367 14.567 19.110 1.00 21.14 83 GLN A N 1
ATOM 655 C CA . GLN A 1 83 ? 13.464 14.368 17.953 1.00 22.47 83 GLN A CA 1
ATOM 656 C C . GLN A 1 83 ? 13.811 15.428 16.917 1.00 22.49 83 GLN A C 1
ATOM 657 O O . GLN A 1 83 ? 13.283 16.558 16.935 1.00 22.04 83 GLN A O 1
ATOM 663 N N . ASP A 1 84 ? 14.761 15.060 16.056 1.00 22.00 84 ASP A N 1
ATOM 664 C CA . ASP A 1 84 ? 15.328 15.929 15.040 1.00 22.14 84 ASP A CA 1
ATOM 665 C C . ASP A 1 84 ? 14.573 16.007 13.707 1.00 22.53 84 ASP A C 1
ATOM 666 O O . ASP A 1 84 ? 14.938 15.362 12.725 1.00 21.36 84 ASP A O 1
ATOM 671 N N . GLY A 1 85 ? 13.547 16.847 13.657 1.00 23.42 85 GLY A N 1
ATOM 672 C CA . GLY A 1 85 ? 12.793 16.996 12.426 1.00 23.43 85 GLY A CA 1
ATOM 673 C C . GLY A 1 85 ? 11.340 16.648 12.596 1.00 24.78 85 GLY A C 1
ATOM 674 O O . GLY A 1 85 ? 10.959 15.896 13.509 1.00 24.43 85 GLY A O 1
ATOM 675 N N . PRO A 1 86 ? 10.502 17.113 11.660 1.00 25.96 86 PRO A N 1
ATOM 676 C CA . PRO A 1 86 ? 9.059 16.902 11.632 1.00 27.12 86 PRO A CA 1
ATOM 677 C C . PRO A 1 86 ? 8.671 15.438 11.629 1.00 28.68 86 PRO A C 1
ATOM 678 O O . PRO A 1 86 ? 7.746 15.041 12.350 1.00 30.22 86 PRO A O 1
ATOM 682 N N . GLU A 1 87 ? 9.373 14.607 10.857 1.00 29.09 87 GLU A N 1
ATOM 683 C CA . GLU A 1 87 ? 9.019 13.184 10.826 1.00 29.25 87 GLU A CA 1
ATOM 684 C C . GLU A 1 87 ? 9.518 12.372 12.019 1.00 29.25 87 GLU A C 1
ATOM 685 O O . GLU A 1 87 ? 9.221 11.196 12.118 1.00 29.32 87 GLU A O 1
ATOM 691 N N . ALA A 1 88 ? 10.264 13.018 12.921 1.00 29.78 88 ALA A N 1
ATOM 692 C CA . ALA A 1 88 ? 10.789 12.391 14.141 1.00 29.55 88 ALA A CA 1
ATOM 693 C C . ALA A 1 88 ? 9.926 12.868 15.310 1.00 30.52 88 ALA A C 1
ATOM 694 O O . ALA A 1 88 ? 10.164 12.498 16.471 1.00 30.28 88 ALA A O 1
ATOM 696 N N . GLY A 1 89 ? 8.968 13.743 15.001 1.00 30.95 89 GLY A N 1
ATOM 697 C CA . GLY A 1 89 ? 8.058 14.252 16.013 1.00 31.78 89 GLY A CA 1
ATOM 698 C C . GLY A 1 89 ? 8.350 15.626 16.586 1.00 32.38 89 GLY A C 1
ATOM 699 O O . GLY A 1 89 ? 7.662 16.040 17.495 1.00 33.20 89 GLY A O 1
ATOM 700 N N . GLN A 1 90 ? 9.340 16.332 16.064 1.00 33.31 90 GLN A N 1
ATOM 701 C CA . GLN A 1 90 ? 9.671 17.639 16.575 1.00 34.72 90 GLN A CA 1
ATOM 702 C C . GLN A 1 90 ? 8.464 18.567 16.498 1.00 37.13 90 GLN A C 1
ATOM 703 O O . GLN A 1 90 ? 7.872 18.690 15.419 1.00 38.59 90 GLN A O 1
ATOM 709 N N . THR A 1 91 ? 8.026 19.131 17.630 1.00 37.73 91 THR A N 1
ATOM 710 C CA . THR A 1 91 ? 6.926 20.099 17.613 1.00 38.28 91 THR A CA 1
ATOM 711 C C . THR A 1 91 ? 7.555 21.504 17.613 1.00 38.93 91 THR A C 1
ATOM 712 O O . THR A 1 91 ? 7.312 22.282 16.689 1.00 40.84 91 THR A O 1
ATOM 716 N N . VAL A 1 92 ? 8.455 21.810 18.545 1.00 38.36 92 VAL A N 1
ATOM 717 C CA . VAL A 1 92 ? 9.070 23.136 18.532 1.00 37.36 92 VAL A CA 1
ATOM 718 C C . VAL A 1 92 ? 10.348 23.100 17.665 1.00 37.55 92 VAL A C 1
ATOM 719 O O . VAL A 1 92 ? 11.259 22.273 17.869 1.00 37.55 92 VAL A O 1
ATOM 723 N N . LYS A 1 93 ? 10.376 23.964 16.656 1.00 36.40 93 LYS A N 1
ATOM 724 C CA . LYS A 1 93 ? 11.486 24.030 15.731 1.00 35.09 93 LYS A CA 1
ATOM 725 C C . LYS A 1 93 ? 12.747 24.657 16.284 1.00 34.22 93 LYS A C 1
ATOM 726 O O . LYS A 1 93 ? 13.276 25.661 15.781 1.00 33.35 93 LYS A O 1
ATOM 732 N N . HIS A 1 94 ? 13.265 23.993 17.308 1.00 32.99 94 HIS A N 1
ATOM 733 C CA . HIS A 1 94 ? 14.492 24.413 17.992 1.00 31.86 94 HIS A CA 1
ATOM 734 C C . HIS A 1 94 ? 15.071 23.038 18.422 1.00 29.72 94 HIS A C 1
ATOM 735 O O . HIS A 1 94 ? 14.312 22.140 18.852 1.00 29.12 94 HIS A O 1
ATOM 742 N N . VAL A 1 95 ? 16.362 22.840 18.175 1.00 27.83 95 VAL A N 1
ATOM 743 C CA . VAL A 1 95 ? 17.051 21.603 18.563 1.00 25.46 95 VAL A CA 1
ATOM 744 C C . VAL A 1 95 ? 16.991 21.530 20.083 1.00 24.63 95 VAL A C 1
ATOM 745 O O . VAL A 1 95 ? 17.229 22.560 20.762 1.00 24.69 95 VAL A O 1
ATOM 749 N N . HIS A 1 96 ? 16.587 20.384 20.613 1.00 22.34 96 HIS A N 1
ATOM 750 C CA . HIS A 1 96 ? 16.605 20.192 22.052 1.00 21.31 96 HIS A CA 1
ATOM 751 C C . HIS A 1 96 ? 16.606 18.737 22.444 1.00 20.37 96 HIS A C 1
ATOM 752 O O . HIS A 1 96 ? 16.010 17.887 21.772 1.00 20.94 96 HIS A O 1
ATOM 759 N N . VAL A 1 97 ? 17.253 18.462 23.569 1.00 19.51 97 VAL A N 1
ATOM 760 C CA . VAL A 1 97 ? 17.340 17.105 24.091 1.00 17.95 97 VAL A CA 1
ATOM 761 C C . VAL A 1 97 ? 16.375 16.917 25.260 1.00 17.86 97 VAL A C 1
ATOM 762 O O . VAL A 1 97 ? 16.343 17.747 26.172 1.00 17.67 97 VAL A O 1
ATOM 766 N N . HIS A 1 98 ? 15.556 15.875 25.212 1.00 17.10 98 HIS A N 1
ATOM 767 C CA . HIS A 1 98 ? 14.678 15.549 26.335 1.00 17.71 98 HIS A CA 1
ATOM 768 C C . HIS A 1 98 ? 15.550 14.665 27.247 1.00 17.66 98 HIS A C 1
ATOM 769 O O . HIS A 1 98 ? 16.229 13.761 26.765 1.00 17.19 98 HIS A O 1
ATOM 776 N N . VAL A 1 99 ? 15.601 14.987 28.529 1.00 17.75 99 VAL A N 1
ATOM 777 C CA . VAL A 1 99 ? 16.364 14.227 29.507 1.00 16.74 99 VAL A CA 1
ATOM 778 C C . VAL A 1 99 ? 15.332 13.729 30.518 1.00 18.72 99 VAL A C 1
ATOM 779 O O . VAL A 1 99 ? 14.646 14.532 31.163 1.00 18.26 99 VAL A O 1
ATOM 783 N N . LEU A 1 100 ? 15.214 12.415 30.680 1.00 19.26 100 LEU A N 1
ATOM 784 C CA . LEU A 1 100 ? 14.199 11.853 31.581 1.00 21.29 100 LEU A CA 1
ATOM 785 C C . LEU A 1 100 ? 14.733 10.850 32.601 1.00 21.93 100 LEU A C 1
ATOM 786 O O . LEU A 1 100 ? 15.278 9.813 32.214 1.00 22.10 100 LEU A O 1
ATOM 791 N N . PRO A 1 101 ? 14.635 11.173 33.915 1.00 22.49 101 PRO A N 1
ATOM 792 C CA . PRO A 1 101 ? 15.123 10.240 34.936 1.00 22.85 101 PRO A CA 1
ATOM 793 C C . PRO A 1 101 ? 14.192 9.044 34.874 1.00 23.20 101 PRO A C 1
ATOM 794 O O . PRO A 1 101 ? 12.972 9.197 34.738 1.00 23.22 101 PRO A O 1
ATOM 798 N N . ARG A 1 102 ? 14.779 7.857 34.916 1.00 24.30 102 ARG A N 1
ATOM 799 C CA . ARG A 1 102 ? 14.033 6.620 34.856 1.00 25.37 102 ARG A CA 1
ATOM 800 C C . ARG A 1 102 ? 14.151 5.816 36.153 1.00 26.84 102 ARG A C 1
ATOM 801 O O . ARG A 1 102 ? 15.199 5.766 36.775 1.00 25.98 102 ARG A O 1
ATOM 809 N N . LYS A 1 103 ? 13.048 5.195 36.548 1.00 29.66 103 LYS A N 1
ATOM 810 C CA . LYS A 1 103 ? 12.976 4.365 37.749 1.00 31.91 103 LYS A CA 1
ATOM 811 C C . LYS A 1 103 ? 12.397 3.027 37.307 1.00 32.81 103 LYS A C 1
ATOM 812 O O . LYS A 1 103 ? 11.675 2.932 36.313 1.00 32.19 103 LYS A O 1
ATOM 818 N N . ALA A 1 104 ? 12.610 2.023 38.130 1.00 34.54 104 ALA A N 1
ATOM 819 C CA . ALA A 1 104 ? 12.086 0.693 37.869 1.00 36.39 104 ALA A CA 1
ATOM 820 C C . ALA 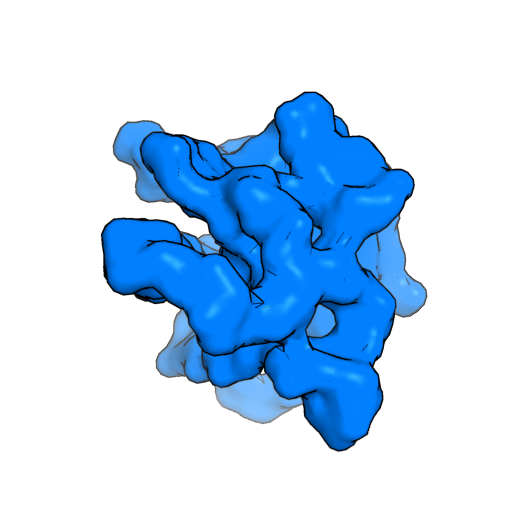A 1 104 ? 10.544 0.774 37.844 1.00 37.25 104 ALA A C 1
ATOM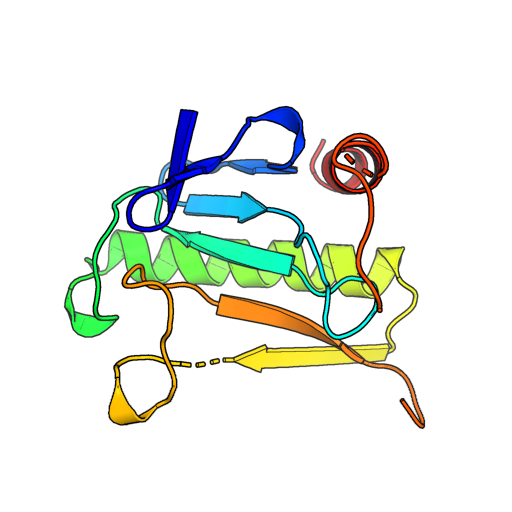 821 O O . ALA A 1 104 ? 9.924 1.420 38.698 1.00 36.88 104 ALA A O 1
ATOM 823 N N . GLY A 1 105 ? 9.961 0.204 36.793 1.00 38.44 105 GLY A N 1
ATOM 824 C CA . GLY A 1 105 ? 8.511 0.182 36.659 1.00 39.92 105 GLY A CA 1
ATOM 825 C C . GLY A 1 105 ? 7.785 1.493 36.427 1.00 41.01 105 GLY A C 1
ATOM 826 O O . GLY A 1 105 ? 6.601 1.645 36.786 1.00 40.67 105 GLY A O 1
ATOM 827 N N . ASP A 1 106 ? 8.483 2.451 35.838 1.00 41.42 106 ASP A N 1
ATOM 828 C CA . ASP A 1 106 ? 7.840 3.708 35.566 1.00 42.04 106 ASP A CA 1
ATOM 829 C C . ASP A 1 106 ? 7.057 3.626 34.239 1.00 42.77 106 ASP A C 1
ATOM 830 O O . ASP A 1 106 ? 6.131 4.458 34.103 1.00 43.49 106 ASP A O 1
ATOM 835 N N . ALA A 1 127 ? -2.364 17.247 32.830 1.00 52.17 127 ALA A N 1
ATOM 836 C CA . ALA A 1 127 ? -2.222 16.124 33.830 1.00 52.17 127 ALA A CA 1
ATOM 837 C C . ALA A 1 127 ? -1.027 16.260 34.810 1.00 51.88 127 ALA A C 1
ATOM 838 O O . ALA A 1 127 ? -1.184 16.169 36.029 1.00 51.97 127 ALA A O 1
ATOM 840 N N . SER A 1 128 ? 0.174 16.371 34.240 1.00 51.57 128 SER A N 1
ATOM 841 C CA . SER A 1 128 ? 1.434 16.558 34.987 1.00 50.15 128 SER A CA 1
ATOM 842 C C . SER A 1 128 ? 1.617 18.076 35.023 1.00 48.48 128 SER A C 1
ATOM 843 O O . SER A 1 128 ? 2.647 18.590 35.481 1.00 48.85 128 SER A O 1
ATOM 846 N N . TRP A 1 129 ? 0.647 18.752 34.403 1.00 46.10 129 TRP A N 1
ATOM 847 C CA . TRP A 1 129 ? 0.583 20.191 34.311 1.00 43.54 129 TRP A CA 1
ATOM 848 C C . TRP A 1 129 ? 0.802 20.828 35.683 1.00 40.98 129 TRP A C 1
ATOM 849 O O . TRP A 1 129 ? 0.292 20.343 36.696 1.00 40.70 129 TRP A O 1
ATOM 860 N N . ARG A 1 130 ? 1.548 21.924 35.703 1.00 38.36 130 ARG A N 1
ATOM 861 C CA . ARG A 1 130 ? 1.761 22.621 36.940 1.00 35.09 130 ARG A CA 1
ATOM 862 C C . ARG A 1 130 ? 1.884 24.106 36.609 1.00 33.12 130 ARG A C 1
ATOM 863 O O . ARG A 1 130 ? 2.022 24.468 35.444 1.00 31.84 130 ARG A O 1
ATOM 871 N N . SER A 1 131 ? 1.733 24.930 37.646 1.00 30.79 131 SER A N 1
ATOM 872 C CA . SER A 1 131 ? 1.810 26.373 37.565 1.00 28.72 131 SER A CA 1
ATOM 873 C C . SER A 1 131 ? 3.216 26.882 37.322 1.00 27.30 131 SER A C 1
ATOM 874 O O . SER A 1 131 ? 4.197 26.217 37.648 1.00 27.08 131 SER A O 1
ATOM 877 N N . GLU A 1 132 ? 3.344 28.089 36.816 1.00 25.61 132 GLU A N 1
ATOM 878 C CA . GLU A 1 132 ? 4.665 28.612 36.577 1.00 26.61 132 GLU A CA 1
ATOM 879 C C . GLU A 1 132 ? 5.495 28.662 37.852 1.00 25.36 132 GLU A C 1
ATOM 880 O O . GLU A 1 132 ? 6.731 28.622 37.795 1.00 24.76 132 GLU A O 1
ATOM 886 N N . GLU A 1 133 ? 4.802 28.918 38.969 1.00 24.20 133 GLU A N 1
ATOM 887 C CA . GLU A 1 133 ? 5.424 29.032 40.289 1.00 22.85 133 GLU A CA 1
ATOM 888 C C . GLU A 1 133 ? 6.015 27.682 40.739 1.00 20.74 133 GLU A C 1
ATOM 889 O O . GLU A 1 133 ? 7.103 27.647 41.272 1.00 20.08 133 GLU A O 1
ATOM 895 N N . GLU A 1 134 ? 5.311 26.590 40.469 1.00 20.56 134 GLU A N 1
ATOM 896 C CA . GLU A 1 134 ? 5.804 25.263 40.801 1.00 21.49 134 GLU A CA 1
ATOM 897 C C . GLU A 1 134 ? 7.008 24.900 39.876 1.00 20.99 134 GLU A C 1
ATOM 898 O O . GLU A 1 134 ? 7.930 24.172 40.284 1.00 21.15 134 GLU A O 1
ATOM 912 N N . ALA A 1 136 ? 9.029 27.219 38.556 1.00 17.90 136 ALA A N 1
ATOM 913 C CA . ALA A 1 136 ? 10.089 28.063 39.070 1.00 17.74 136 ALA A CA 1
ATOM 914 C C . ALA A 1 136 ? 10.680 27.451 40.358 1.00 18.25 136 ALA A C 1
ATOM 915 O O . ALA A 1 136 ? 11.888 27.578 40.589 1.00 19.31 136 ALA A O 1
ATOM 917 N N . ALA A 1 137 ? 9.846 26.830 41.207 1.00 17.67 137 ALA A N 1
ATOM 918 C CA . ALA A 1 137 ? 10.341 26.202 42.448 1.00 17.64 137 ALA A CA 1
ATOM 919 C C . ALA A 1 137 ? 11.262 25.016 42.065 1.00 17.90 137 ALA A C 1
ATOM 920 O O . ALA A 1 137 ? 12.354 24.851 42.645 1.00 17.19 137 ALA A O 1
ATOM 922 N N . GLU A 1 138 ? 10.816 24.217 41.085 1.00 18.06 138 GLU A N 1
ATOM 923 C CA . GLU A 1 138 ? 11.604 23.102 40.576 1.00 18.03 138 GLU A CA 1
ATOM 924 C C . GLU A 1 138 ? 12.922 23.590 39.989 1.00 18.44 138 GLU A C 1
ATOM 925 O O . GLU A 1 138 ? 13.961 22.968 40.248 1.00 19.23 138 GLU A O 1
ATOM 931 N N . ALA A 1 139 ? 12.915 24.691 39.229 1.00 17.51 139 ALA A N 1
ATOM 932 C CA . ALA A 1 139 ? 14.162 25.210 38.656 1.00 16.84 139 ALA A CA 1
ATOM 933 C C . ALA A 1 139 ? 15.093 25.698 39.757 1.00 16.98 139 ALA A C 1
ATOM 934 O O . ALA A 1 139 ? 16.325 25.590 39.637 1.00 16.40 139 ALA A O 1
ATOM 936 N 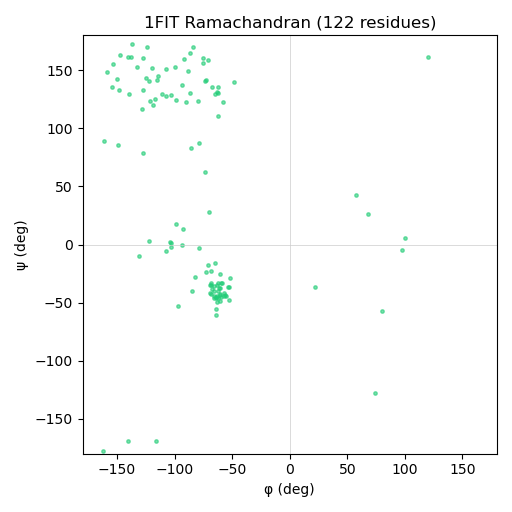N . ALA A 1 140 ? 14.524 26.280 40.816 1.00 16.12 140 ALA A N 1
ATOM 937 C CA . ALA A 1 140 ? 15.361 26.768 41.918 1.00 16.65 140 ALA A CA 1
ATOM 938 C C . ALA A 1 140 ? 16.016 25.623 42.646 1.00 15.88 140 ALA A C 1
ATOM 939 O O . ALA A 1 140 ? 17.147 25.771 43.049 1.00 17.49 140 ALA A O 1
ATOM 941 N N . ALA A 1 141 ? 15.319 24.500 42.831 1.00 15.56 141 ALA A N 1
ATOM 942 C CA . ALA A 1 141 ? 15.911 23.316 43.458 1.00 15.66 141 ALA A CA 1
ATOM 943 C C . ALA A 1 141 ? 17.100 22.831 42.612 1.00 16.52 141 ALA A C 1
ATOM 944 O O . ALA A 1 141 ? 18.175 22.546 43.145 1.00 15.93 141 ALA A O 1
ATOM 946 N N . LEU A 1 142 ? 16.872 22.706 41.296 1.00 16.73 142 LEU A N 1
ATOM 947 C CA . LEU A 1 142 ? 17.908 22.255 40.360 1.00 17.00 142 LEU A CA 1
ATOM 948 C C . LEU A 1 142 ? 19.130 23.175 40.287 1.00 17.04 142 LEU A C 1
ATOM 949 O O . LEU A 1 142 ? 20.255 22.682 40.207 1.00 18.38 142 LEU A O 1
ATOM 954 N N . ARG A 1 143 ? 18.969 24.486 40.370 1.00 18.08 143 ARG A N 1
ATOM 955 C CA . ARG A 1 143 ? 20.153 25.351 40.335 1.00 18.47 143 ARG A CA 1
ATOM 956 C C . ARG A 1 143 ? 21.148 25.065 41.464 1.00 19.61 143 ARG A C 1
ATOM 957 O O . ARG A 1 143 ? 22.350 25.264 41.312 1.00 19.31 143 ARG A O 1
ATOM 965 N N . VAL A 1 144 ? 20.638 24.662 42.626 1.00 19.45 144 VAL A N 1
ATOM 966 C CA . VAL A 1 144 ? 21.483 24.374 43.772 1.00 20.12 144 VAL A CA 1
ATOM 967 C C . VAL A 1 144 ? 22.602 23.373 43.423 1.00 20.80 144 VAL A C 1
ATOM 968 O O . VAL A 1 144 ? 23.730 23.481 43.926 1.00 19.98 144 VAL A O 1
ATOM 972 N N . TYR A 1 145 ? 22.279 22.406 42.576 1.00 21.25 145 TYR A N 1
ATOM 973 C CA . TYR A 1 145 ? 23.240 21.389 42.185 1.00 23.08 145 TYR A CA 1
ATOM 974 C C . TYR A 1 145 ? 24.349 21.906 41.272 1.00 24.53 145 TYR A C 1
ATOM 975 O O . TYR A 1 145 ? 25.361 21.250 41.124 1.00 25.06 145 TYR A O 1
ATOM 984 N N . PHE A 1 146 ? 24.154 23.062 40.652 1.00 26.54 146 PHE A N 1
ATOM 985 C CA . PHE A 1 146 ? 25.178 23.610 39.763 1.00 29.86 146 PHE A CA 1
ATOM 986 C C . PHE A 1 146 ? 25.976 24.753 40.401 1.00 32.88 146 PHE A C 1
ATOM 987 O O . PHE A 1 146 ? 26.849 25.347 39.759 1.00 34.67 146 PHE A O 1
ATOM 995 N N . GLN A 1 147 ? 25.692 25.087 41.649 1.00 35.81 147 GLN A N 1
ATOM 996 C CA . GLN A 1 147 ? 26.445 26.159 42.295 1.00 39.48 147 GLN A CA 1
ATOM 997 C C . GLN A 1 147 ? 27.932 25.798 42.367 1.00 40.65 147 GLN A C 1
ATOM 998 O O . GLN A 1 147 ? 28.259 24.573 42.395 1.00 41.49 147 GLN A O 1
#

GO terms:
  GO:0005829 cytosol (C, IDA)
  GO:0043530 adenosine 5'-monophosphoramidase activity (F, IDA)
  GO:0006163 purine nucleotide metabolic process (P, IDA)
  GO:0047352 adenylylsulfate-ammonia adenylyltransferase activity (F, IDA)
  GO:0047627 adenylylsulfatase activity (F, IDA)
  GO:0047710 bis(5'-adenosyl)-triphosphatase activity (F, IDA)
  GO:0005634 nucleus (C, EXP)
  GO:0005737 cytoplasm (C, EXP)
  GO:0005739 mitochondrion (C, EXP)
  GO:0047710 bis(5'-adenosyl)-triphosphatase activity (F, EXP)
  GO:0032435 negative regulation of proteasomal ubiquitin-dependent protein catabolic process (P, IMP)
  GO:0072332 intrinsic apoptotic signaling pathway by p53 class mediator (P, IMP)
  GO:0031625 ubiquitin protein ligase binding (F, IPI)
  GO:0005739 mitochondrion (C, HTP)
  GO:0042802 identical protein binding (F, IPI)
  GO:0005515 protein binding (F, IPI)
  GO:0005737 cytoplasm (C, IDA)
  GO:0015964 diadenosine triphosphate catabolic process (P, IDA)